Protein AF-A0A6M0L751-F1 (afdb_monomer)

pLDDT: mean 88.93, std 5.41, range [59.62, 96.06]

Mean predicted aligned error: 7.04 Å

Secondary structure (DSSP, 8-state):
---HHHHHHHHHHHHTHHHHHHHHHSS--THHHHHHHHHHHHHHHT-TT---HHHHHHHHHHHHHHHHHHHHHHHHHH--

Structure (mmCIF, N/CA/C/O backbone):
data_AF-A0A6M0L751-F1
#
_entry.id   AF-A0A6M0L751-F1
#
loop_
_atom_site.group_PDB
_atom_site.id
_atom_site.type_symbol
_atom_site.label_atom_id
_atom_site.label_alt_id
_atom_site.label_comp_id
_atom_site.label_asym_id
_atom_site.label_entity_id
_atom_site.label_seq_id
_atom_site.pdbx_PDB_ins_code
_atom_site.Cartn_x
_atom_site.Cartn_y
_atom_site.Cartn_z
_atom_site.occupancy
_atom_site.B_iso_or_equiv
_atom_site.auth_seq_id
_atom_site.auth_comp_id
_atom_site.auth_asym_id
_atom_site.auth_atom_id
_atom_site.pdbx_PDB_model_num
ATOM 1 N N . SER A 1 1 ? -39.080 -1.500 1.396 1.00 80.81 1 SER A N 1
ATOM 2 C CA . SER A 1 1 ? -37.961 -2.458 1.553 1.00 80.81 1 SER A CA 1
ATOM 3 C C . SER A 1 1 ? -36.691 -1.851 0.963 1.00 80.81 1 SER A C 1
ATOM 5 O O . SER A 1 1 ? -36.798 -0.999 0.089 1.00 80.81 1 SER A O 1
ATOM 7 N N . LEU A 1 2 ? -35.501 -2.213 1.466 1.00 83.88 2 LEU A N 1
ATOM 8 C CA . LEU A 1 2 ? -34.228 -1.673 0.954 1.00 83.88 2 LEU A CA 1
ATOM 9 C C . LEU A 1 2 ? -33.937 -2.172 -0.476 1.00 83.88 2 LEU A C 1
ATOM 11 O O . LEU A 1 2 ? -34.234 -3.335 -0.763 1.00 83.88 2 LEU A O 1
ATOM 15 N N . PRO A 1 3 ? -33.316 -1.347 -1.345 1.00 93.44 3 PRO A N 1
ATOM 16 C CA . PRO A 1 3 ? -32.964 -1.744 -2.706 1.00 93.44 3 PRO A CA 1
ATOM 17 C C . PRO A 1 3 ? -32.053 -2.978 -2.765 1.00 93.44 3 PRO A C 1
ATOM 19 O O . PRO A 1 3 ? -31.127 -3.122 -1.965 1.00 93.44 3 PRO A O 1
ATOM 22 N N . GLU A 1 4 ? -32.265 -3.830 -3.768 1.00 89.19 4 GLU A N 1
ATOM 23 C CA . GLU A 1 4 ? -31.500 -5.064 -4.019 1.00 89.19 4 GLU A CA 1
ATOM 24 C C . GLU A 1 4 ? -29.977 -4.826 -4.025 1.00 89.19 4 GLU A C 1
ATOM 26 O O . GLU A 1 4 ? -29.208 -5.539 -3.378 1.00 89.19 4 GLU A O 1
ATOM 31 N N . TRP A 1 5 ? -29.532 -3.767 -4.712 1.00 89.94 5 TRP A N 1
ATOM 32 C CA . TRP A 1 5 ? -28.115 -3.406 -4.814 1.00 89.94 5 TRP A CA 1
ATOM 33 C C . TRP A 1 5 ? -27.496 -3.052 -3.455 1.00 89.94 5 TRP A C 1
ATOM 35 O O . TRP A 1 5 ? -26.302 -3.272 -3.250 1.00 89.94 5 TRP A O 1
ATOM 45 N N . PHE A 1 6 ? -28.299 -2.536 -2.521 1.00 89.06 6 PHE A N 1
ATOM 46 C CA . PHE A 1 6 ? -27.859 -2.154 -1.183 1.00 89.06 6 PHE A CA 1
ATOM 47 C C . PHE A 1 6 ? -27.802 -3.363 -0.245 1.00 89.06 6 PHE A C 1
ATOM 49 O O . PHE A 1 6 ? -26.853 -3.506 0.524 1.00 89.06 6 PHE A O 1
ATOM 56 N N . ARG A 1 7 ? -28.750 -4.301 -0.372 1.00 89.69 7 ARG A N 1
ATOM 57 C CA . ARG A 1 7 ? -28.721 -5.581 0.360 1.00 89.69 7 ARG A CA 1
ATOM 58 C C . ARG A 1 7 ? -27.452 -6.379 0.046 1.00 89.69 7 ARG A C 1
ATOM 60 O O . ARG A 1 7 ? -26.778 -6.825 0.968 1.00 89.69 7 ARG A O 1
ATOM 67 N N . LYS A 1 8 ? -27.038 -6.416 -1.225 1.00 89.12 8 LYS A N 1
ATOM 68 C CA . LYS A 1 8 ? -25.773 -7.054 -1.641 1.00 89.12 8 LYS A CA 1
ATOM 69 C C . LYS A 1 8 ? -24.531 -6.433 -0.989 1.00 89.12 8 LYS A C 1
ATOM 71 O O . LYS A 1 8 ? -23.554 -7.132 -0.740 1.00 89.12 8 LYS A O 1
ATOM 76 N N . LYS A 1 9 ? -24.537 -5.124 -0.701 1.00 89.25 9 LYS A N 1
ATOM 77 C CA . LYS A 1 9 ? -23.427 -4.472 0.019 1.00 89.25 9 LYS A CA 1
ATOM 78 C C . LYS A 1 9 ? -23.371 -4.903 1.482 1.00 89.25 9 LYS A C 1
ATOM 80 O O . LYS A 1 9 ? -22.276 -5.105 1.998 1.00 89.25 9 LYS A O 1
ATOM 85 N N . PHE A 1 10 ? -24.522 -5.099 2.125 1.00 91.69 10 PHE A N 1
ATOM 86 C CA . PHE A 1 10 ? -24.568 -5.630 3.487 1.00 91.69 10 PHE A CA 1
ATOM 87 C C . PHE A 1 10 ? -23.989 -7.034 3.597 1.00 91.69 10 PHE A C 1
ATOM 89 O O . PHE A 1 10 ? -23.293 -7.309 4.571 1.00 91.69 10 PHE A O 1
ATOM 96 N N . ASP A 1 11 ? -24.219 -7.894 2.606 1.00 91.50 11 ASP A N 1
ATOM 97 C CA . ASP A 1 11 ? -23.644 -9.241 2.615 1.00 91.50 11 ASP A CA 1
ATOM 98 C C . ASP A 1 11 ?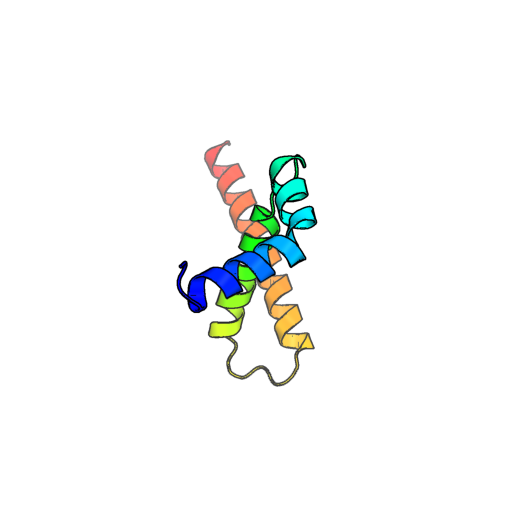 -22.111 -9.187 2.589 1.00 91.50 11 ASP A C 1
ATOM 100 O O . ASP A 1 11 ? -21.462 -9.857 3.386 1.00 91.50 11 ASP A O 1
ATOM 104 N N . ILE A 1 12 ? -21.529 -8.291 1.782 1.00 92.75 12 ILE A N 1
ATOM 105 C CA . ILE A 1 12 ? -20.077 -8.043 1.766 1.00 92.75 12 ILE A CA 1
ATOM 106 C C . ILE A 1 12 ? -19.592 -7.562 3.141 1.00 92.75 12 ILE A C 1
ATOM 108 O O . ILE A 1 12 ? -18.610 -8.086 3.665 1.00 92.75 12 ILE A O 1
ATOM 112 N N . PHE A 1 13 ? -20.273 -6.590 3.755 1.00 93.44 13 PHE A N 1
ATOM 113 C CA . PHE A 1 13 ? -19.882 -6.107 5.084 1.00 93.44 13 PHE A CA 1
ATOM 114 C C . PHE A 1 13 ? -19.949 -7.204 6.147 1.00 93.44 13 PHE A C 1
ATOM 116 O O . PHE A 1 13 ? -19.046 -7.281 6.976 1.00 93.44 13 PHE A O 1
ATOM 123 N N . LYS A 1 14 ? -20.960 -8.081 6.097 1.00 93.44 14 LYS A N 1
ATOM 124 C CA . LYS A 1 14 ? -21.046 -9.250 6.982 1.00 93.44 14 LYS A CA 1
ATOM 125 C C . LYS A 1 14 ? -19.885 -10.216 6.749 1.00 93.44 14 LYS A C 1
ATOM 127 O O . LYS A 1 14 ? -19.248 -10.631 7.712 1.00 93.44 14 LYS A O 1
ATOM 132 N N . THR A 1 15 ? -19.560 -10.527 5.493 1.00 96.06 15 THR A N 1
ATOM 133 C CA . THR A 1 15 ? -18.432 -11.410 5.151 1.00 96.06 15 THR A CA 1
ATOM 134 C C . THR A 1 15 ? -17.095 -10.875 5.674 1.00 96.06 15 THR A C 1
ATOM 136 O O . THR A 1 15 ? -16.283 -11.648 6.178 1.00 96.06 15 THR A O 1
ATOM 139 N N . TYR A 1 16 ? -16.865 -9.561 5.599 1.00 95.25 16 TYR A N 1
ATOM 140 C CA . TYR A 1 16 ? -15.598 -8.932 6.002 1.00 95.25 16 TYR A CA 1
ATOM 141 C C . TYR A 1 16 ? -15.632 -8.261 7.384 1.00 95.25 16 TYR A C 1
ATOM 143 O O . TYR A 1 16 ? -14.689 -7.551 7.742 1.00 95.25 16 TYR A O 1
ATOM 151 N N . GLN A 1 17 ? -16.673 -8.502 8.187 1.00 95.69 17 GLN A N 1
ATOM 152 C CA . GLN A 1 17 ? -16.908 -7.827 9.470 1.00 95.69 17 GLN A CA 1
ATOM 153 C C . GLN A 1 17 ? -15.695 -7.884 10.408 1.00 95.69 17 GLN A C 1
ATOM 155 O O . GLN A 1 17 ? -15.338 -6.881 11.021 1.00 95.69 17 GLN A O 1
ATOM 160 N N . ASN A 1 18 ? -15.030 -9.039 10.493 1.00 94.81 18 ASN A N 1
ATOM 161 C CA . ASN A 1 18 ? -13.855 -9.208 11.347 1.00 94.81 18 ASN A CA 1
ATOM 162 C C . ASN A 1 18 ? -12.681 -8.311 10.909 1.00 94.81 18 ASN A C 1
ATOM 164 O O . ASN A 1 18 ? -12.025 -7.693 11.742 1.00 94.81 18 ASN A O 1
ATOM 168 N N . GLY A 1 19 ? -12.439 -8.189 9.600 1.00 91.94 19 GLY A N 1
ATOM 169 C CA . GLY A 1 19 ? -11.389 -7.314 9.070 1.00 91.94 19 GLY A CA 1
ATOM 170 C C . GLY A 1 19 ? -11.693 -5.836 9.312 1.00 91.94 19 GLY A C 1
ATOM 171 O O . GLY A 1 19 ? -10.795 -5.070 9.649 1.00 91.94 19 GLY A O 1
ATOM 172 N N . ILE A 1 20 ? -12.968 -5.451 9.209 1.00 92.38 20 ILE A N 1
ATOM 173 C CA . ILE A 1 20 ? -13.430 -4.093 9.520 1.00 92.38 20 ILE A CA 1
ATOM 174 C C . ILE A 1 20 ? -13.202 -3.790 11.003 1.00 92.38 20 ILE A C 1
ATOM 176 O O . ILE A 1 20 ? -12.613 -2.766 11.331 1.00 92.38 20 ILE A O 1
ATOM 180 N N . TYR A 1 21 ? -13.593 -4.701 11.897 1.00 94.62 21 TYR A N 1
ATOM 181 C CA . TYR A 1 21 ? -13.357 -4.556 13.335 1.00 94.62 21 TYR A CA 1
ATOM 182 C C . TYR A 1 21 ? -11.862 -4.419 13.667 1.00 94.62 21 TYR A C 1
ATOM 184 O O . TYR A 1 21 ? -11.468 -3.523 14.417 1.00 94.62 21 TYR A O 1
ATOM 192 N N . GLN A 1 22 ? -11.010 -5.253 13.066 1.00 91.75 22 GLN A N 1
ATOM 193 C CA . GLN A 1 22 ? -9.559 -5.166 13.251 1.00 91.75 22 GLN A CA 1
ATOM 194 C C . GLN A 1 22 ? -8.972 -3.853 12.716 1.00 91.75 22 GLN A C 1
ATOM 196 O O . GLN A 1 22 ? -8.079 -3.289 13.344 1.00 91.75 22 GLN A O 1
ATOM 201 N N . ALA A 1 23 ? -9.493 -3.310 11.615 1.00 90.94 23 ALA A N 1
ATOM 202 C CA . ALA A 1 23 ? -9.026 -2.034 11.070 1.00 90.94 23 ALA A CA 1
ATOM 203 C C . ALA A 1 23 ? -9.242 -0.843 12.025 1.00 90.94 23 ALA A C 1
ATOM 205 O O . ALA A 1 23 ? -8.475 0.112 11.972 1.00 90.94 23 ALA A O 1
ATOM 206 N N . PHE A 1 24 ? -10.250 -0.900 12.904 1.00 91.12 24 PHE A N 1
ATOM 207 C CA . PHE A 1 24 ? -10.508 0.146 13.904 1.00 91.12 24 PHE A CA 1
ATOM 208 C C . PHE A 1 24 ? -9.794 -0.080 15.239 1.00 91.12 24 PHE A C 1
ATOM 210 O O . PHE A 1 24 ? -9.594 0.869 15.992 1.00 91.12 24 PHE A O 1
ATOM 217 N N . THR A 1 25 ? -9.452 -1.327 15.560 1.00 94.38 25 THR A N 1
ATOM 218 C CA . THR A 1 25 ? -8.909 -1.700 16.878 1.00 94.38 25 THR A CA 1
ATOM 219 C C . THR A 1 25 ? -7.401 -1.890 16.877 1.00 94.38 25 THR A C 1
ATOM 221 O O . THR A 1 25 ? -6.766 -1.779 17.924 1.00 94.38 25 THR A O 1
ATOM 224 N N . THR A 1 26 ? -6.809 -2.175 15.718 1.00 91.81 26 THR A N 1
ATOM 225 C CA . THR A 1 26 ? -5.364 -2.367 15.604 1.00 91.81 26 THR A CA 1
ATOM 226 C C . THR A 1 26 ? -4.639 -1.030 15.421 1.00 91.81 26 THR A C 1
ATOM 228 O O . THR A 1 26 ? -5.145 -0.134 14.749 1.00 91.81 26 THR A O 1
ATOM 231 N N . PRO A 1 27 ? -3.418 -0.880 15.966 1.00 90.75 27 PRO A N 1
ATOM 232 C CA . PRO A 1 27 ? -2.617 0.334 15.792 1.00 90.75 27 PRO A CA 1
ATOM 233 C C . PRO A 1 27 ? -1.927 0.404 14.417 1.00 90.75 27 PRO A C 1
ATOM 235 O O . PRO A 1 27 ? -1.158 1.328 14.149 1.00 90.75 27 PRO A O 1
ATOM 238 N N . TYR A 1 28 ? -2.140 -0.589 13.551 1.00 87.12 28 TYR A N 1
ATOM 239 C CA . TYR A 1 28 ? -1.495 -0.677 12.249 1.00 87.12 28 TYR A CA 1
ATOM 240 C C . TYR A 1 28 ? -2.366 -0.028 11.179 1.00 87.12 28 TYR A C 1
ATOM 242 O O . TYR A 1 28 ? -3.557 -0.299 11.078 1.00 87.12 28 TYR A O 1
ATOM 250 N N . SER A 1 29 ? -1.749 0.789 10.326 1.00 87.38 29 SER A N 1
ATOM 251 C CA . SER A 1 29 ? -2.426 1.349 9.158 1.00 87.38 29 SER A CA 1
ATOM 252 C C . SER A 1 29 ? -2.028 0.610 7.883 1.00 87.38 29 SER A C 1
ATOM 254 O O . SER A 1 29 ? -0.862 0.272 7.668 1.00 87.38 29 SER A O 1
ATOM 256 N N . ASN A 1 30 ? -2.987 0.441 6.973 1.00 89.62 30 ASN A N 1
ATOM 257 C CA . ASN A 1 30 ? -2.722 -0.057 5.621 1.00 89.62 30 ASN A CA 1
ATOM 258 C C . ASN A 1 30 ? -2.037 0.986 4.717 1.00 89.62 30 ASN A C 1
ATOM 260 O O . ASN A 1 30 ? -1.727 0.685 3.565 1.00 89.62 30 ASN A O 1
ATOM 264 N N . GLY A 1 31 ? -1.748 2.192 5.223 1.00 91.50 31 GLY A N 1
ATOM 265 C CA . GLY A 1 31 ? -1.246 3.311 4.422 1.00 91.50 31 GLY A CA 1
ATOM 266 C C . GLY A 1 31 ? 0.084 3.022 3.719 1.00 91.50 31 GLY A C 1
ATOM 267 O O . GLY A 1 31 ? 0.266 3.389 2.559 1.00 91.50 31 GLY A O 1
ATOM 268 N N . ILE A 1 32 ? 1.003 2.298 4.368 1.00 90.06 32 ILE A N 1
ATOM 269 C CA . ILE A 1 32 ? 2.275 1.897 3.738 1.00 90.06 32 ILE A CA 1
ATOM 270 C C . ILE A 1 32 ? 2.015 0.930 2.575 1.00 90.06 32 ILE A C 1
ATOM 272 O O . ILE A 1 32 ? 2.572 1.096 1.488 1.00 90.06 32 ILE A O 1
ATOM 276 N N . THR A 1 33 ? 1.137 -0.052 2.779 1.00 92.31 33 THR A N 1
ATOM 277 C CA . THR A 1 33 ? 0.756 -1.035 1.757 1.00 92.31 33 THR A CA 1
ATOM 278 C C . THR A 1 33 ? 0.080 -0.360 0.565 1.00 92.31 33 THR A C 1
ATOM 280 O O . THR A 1 33 ? 0.404 -0.654 -0.587 1.00 92.31 33 THR A O 1
ATOM 283 N N . GLU A 1 34 ? -0.815 0.595 0.815 1.00 92.50 34 GLU A N 1
ATOM 284 C CA . GLU A 1 34 ? -1.474 1.391 -0.223 1.00 92.50 34 GLU A CA 1
ATOM 285 C C . GLU A 1 34 ? -0.480 2.244 -1.017 1.00 92.50 34 GLU A C 1
ATOM 287 O O . GLU A 1 34 ? -0.523 2.254 -2.252 1.00 92.50 34 GLU A O 1
ATOM 292 N N . ALA A 1 35 ? 0.460 2.900 -0.330 1.00 91.62 35 ALA A N 1
ATOM 293 C CA . ALA A 1 35 ? 1.506 3.694 -0.966 1.00 91.62 35 ALA A CA 1
ATOM 294 C C . ALA A 1 35 ? 2.382 2.835 -1.895 1.00 91.62 35 ALA A C 1
ATOM 296 O O . ALA A 1 35 ? 2.626 3.217 -3.045 1.00 91.62 35 ALA A O 1
ATOM 297 N N . ILE A 1 36 ? 2.799 1.648 -1.437 1.00 91.69 36 ILE A N 1
ATOM 298 C CA . ILE A 1 36 ? 3.572 0.693 -2.247 1.00 91.69 36 ILE A CA 1
ATOM 299 C C . ILE A 1 36 ? 2.748 0.215 -3.450 1.00 91.69 36 ILE A C 1
ATOM 301 O O . ILE A 1 36 ? 3.238 0.225 -4.583 1.00 91.69 36 ILE A O 1
ATOM 305 N N . ASN A 1 37 ? 1.481 -0.151 -3.240 1.00 93.56 37 ASN A N 1
ATOM 306 C CA . ASN A 1 37 ? 0.600 -0.617 -4.310 1.00 93.56 37 ASN A CA 1
ATOM 307 C C . ASN A 1 37 ? 0.375 0.457 -5.383 1.00 93.56 37 ASN A C 1
ATOM 309 O O . ASN A 1 37 ? 0.395 0.148 -6.577 1.00 93.56 37 ASN A O 1
ATOM 313 N N . ASN A 1 38 ? 0.207 1.720 -4.990 1.00 93.44 38 ASN A N 1
ATOM 314 C CA . ASN A 1 38 ? 0.086 2.834 -5.929 1.00 93.44 38 ASN A CA 1
ATOM 315 C C . ASN A 1 38 ? 1.384 3.079 -6.702 1.00 93.44 38 ASN A C 1
ATOM 317 O O . ASN A 1 38 ? 1.335 3.265 -7.920 1.00 93.44 38 ASN A O 1
ATOM 321 N N . HIS A 1 39 ? 2.537 3.001 -6.039 1.00 90.06 39 HIS A N 1
ATOM 322 C CA . HIS A 1 39 ? 3.836 3.121 -6.699 1.00 90.06 39 HIS A CA 1
ATOM 323 C C . HIS A 1 39 ? 4.033 2.029 -7.764 1.00 90.06 39 HIS A C 1
ATOM 325 O O . HIS A 1 39 ? 4.361 2.324 -8.914 1.00 90.06 39 HIS A O 1
ATOM 331 N N . ILE A 1 40 ? 3.714 0.773 -7.434 1.00 91.06 40 ILE A N 1
ATOM 332 C CA . ILE A 1 40 ? 3.750 -0.341 -8.392 1.00 91.06 40 ILE A CA 1
ATOM 333 C C . ILE A 1 40 ? 2.774 -0.103 -9.548 1.00 91.06 40 ILE A C 1
ATOM 335 O O . ILE A 1 40 ? 3.139 -0.336 -10.699 1.00 91.06 40 ILE A O 1
ATOM 339 N N . LYS A 1 41 ? 1.550 0.374 -9.284 1.00 91.06 41 LYS A N 1
ATOM 340 C CA . LYS A 1 41 ? 0.577 0.702 -10.343 1.00 91.06 41 LYS A CA 1
ATOM 341 C C . LYS A 1 41 ? 1.116 1.767 -11.304 1.00 91.06 41 LYS A C 1
ATOM 343 O O . LYS A 1 41 ? 0.952 1.609 -12.511 1.00 91.06 41 LYS A O 1
ATOM 348 N N . VAL A 1 42 ? 1.781 2.810 -10.799 1.00 91.06 42 VAL A N 1
ATOM 349 C CA . VAL A 1 42 ? 2.445 3.828 -11.636 1.00 91.06 42 VAL A CA 1
ATOM 350 C C . VAL A 1 42 ? 3.515 3.182 -12.515 1.00 91.06 42 VAL A C 1
ATOM 352 O O . VAL A 1 42 ? 3.504 3.388 -13.725 1.00 91.06 42 VAL A O 1
ATOM 355 N N . ILE A 1 43 ? 4.383 2.345 -11.938 1.00 87.31 43 ILE A N 1
ATOM 356 C CA . ILE A 1 43 ? 5.449 1.662 -12.686 1.00 87.31 43 ILE A CA 1
ATOM 357 C C . ILE A 1 43 ? 4.8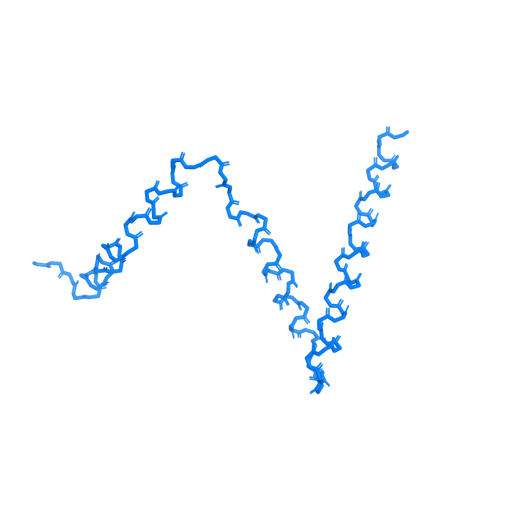64 0.712 -13.742 1.00 87.31 43 ILE A C 1
ATOM 359 O O . ILE A 1 43 ? 5.361 0.674 -14.865 1.00 87.31 43 ILE A O 1
ATOM 363 N N . LYS A 1 44 ? 3.784 -0.018 -13.424 1.00 86.88 44 LYS A N 1
ATOM 364 C CA . LYS A 1 44 ? 3.076 -0.898 -14.374 1.00 86.88 44 LYS A CA 1
ATOM 365 C C . LYS A 1 44 ? 2.580 -0.132 -15.602 1.00 86.88 44 LYS A C 1
ATOM 367 O O . LYS A 1 44 ? 2.757 -0.620 -16.713 1.00 86.88 44 LYS A O 1
ATOM 372 N N . ARG A 1 45 ? 2.024 1.073 -15.418 1.00 88.62 45 ARG A N 1
ATOM 373 C CA . ARG A 1 45 ? 1.535 1.925 -16.521 1.00 88.62 45 ARG A CA 1
ATOM 374 C C . ARG A 1 45 ? 2.632 2.407 -17.472 1.00 88.62 45 ARG A C 1
ATOM 376 O O . ARG A 1 45 ? 2.327 2.783 -18.587 1.00 88.62 45 ARG A O 1
ATOM 383 N N . ILE A 1 46 ? 3.895 2.405 -17.061 1.00 84.69 46 ILE A N 1
ATOM 384 C CA . ILE A 1 46 ? 5.033 2.805 -17.911 1.00 84.69 46 ILE A CA 1
ATOM 385 C C . ILE A 1 46 ? 5.916 1.608 -18.291 1.00 84.69 46 ILE A C 1
ATOM 387 O O . ILE A 1 46 ? 7.069 1.774 -18.683 1.00 84.69 46 ILE A O 1
ATOM 391 N N . ALA A 1 47 ? 5.426 0.387 -18.076 1.00 80.62 47 ALA A N 1
ATOM 392 C CA . ALA A 1 47 ? 6.155 -0.862 -18.285 1.00 80.62 47 ALA A CA 1
ATOM 393 C C . ALA A 1 47 ? 5.548 -1.712 -19.414 1.00 80.62 47 ALA A C 1
ATOM 395 O O . ALA A 1 47 ? 5.751 -2.927 -19.459 1.00 80.62 47 ALA A O 1
ATOM 396 N N . TYR A 1 48 ? 4.812 -1.093 -20.337 1.00 73.75 48 TYR A N 1
ATOM 397 C CA . TYR A 1 48 ? 4.406 -1.760 -21.569 1.00 73.7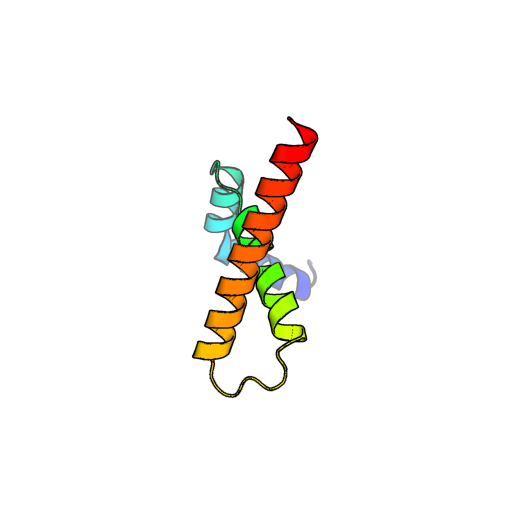5 48 TYR A CA 1
ATOM 398 C C . TYR A 1 48 ? 5.674 -2.224 -22.315 1.00 73.75 48 TYR A C 1
ATOM 400 O O . TYR A 1 48 ? 6.552 -1.416 -22.599 1.00 73.75 48 TYR A O 1
ATOM 408 N N . GLY A 1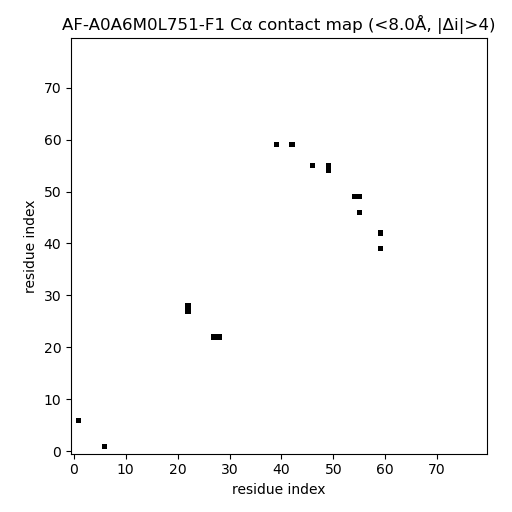 49 ? 5.818 -3.537 -22.542 1.00 78.06 49 GLY A N 1
ATOM 409 C CA . GLY A 1 49 ? 6.978 -4.134 -23.230 1.00 78.06 49 GLY A CA 1
ATOM 410 C C . GLY A 1 49 ? 7.859 -5.076 -22.394 1.00 78.06 49 GLY A C 1
ATOM 411 O O . GLY A 1 49 ? 8.721 -5.758 -22.951 1.00 78.06 49 GLY A O 1
ATOM 412 N N . TYR A 1 50 ? 7.644 -5.202 -21.078 1.00 83.06 50 TYR A N 1
ATOM 413 C CA . TYR A 1 50 ? 8.369 -6.202 -20.281 1.00 83.06 50 TYR A CA 1
ATOM 414 C C . TYR A 1 50 ? 7.843 -7.617 -20.549 1.00 83.06 50 TYR A C 1
ATOM 416 O O . TYR A 1 50 ? 6.797 -8.010 -20.042 1.00 83.06 50 TYR A O 1
ATOM 424 N N . ARG A 1 51 ? 8.612 -8.416 -21.297 1.00 84.25 51 ARG A N 1
ATOM 425 C CA . ARG A 1 51 ? 8.268 -9.818 -21.599 1.00 84.25 51 ARG A CA 1
ATOM 426 C C . ARG A 1 51 ? 8.503 -10.783 -20.430 1.00 84.25 51 ARG A C 1
ATOM 428 O O . ARG A 1 51 ? 7.882 -11.836 -20.370 1.00 84.25 51 ARG A O 1
ATOM 435 N N . ARG A 1 52 ? 9.397 -10.433 -19.494 1.00 90.06 52 ARG A N 1
ATOM 436 C CA . ARG A 1 52 ? 9.711 -11.238 -18.299 1.00 90.06 52 ARG A CA 1
ATOM 437 C C . ARG A 1 52 ? 9.353 -10.487 -17.020 1.00 90.06 52 ARG A C 1
ATOM 439 O O . ARG A 1 52 ? 9.851 -9.386 -16.785 1.00 90.06 52 ARG A O 1
ATOM 446 N N . PHE A 1 53 ? 8.562 -11.124 -16.154 1.00 88.00 53 PHE A N 1
ATOM 447 C CA . PHE A 1 53 ? 8.180 -10.565 -14.853 1.00 88.00 53 PHE A CA 1
ATOM 448 C C . PHE A 1 53 ? 9.388 -10.290 -13.945 1.00 88.00 53 PHE A C 1
ATOM 450 O O . PHE A 1 53 ? 9.382 -9.317 -13.196 1.00 88.00 53 PHE A O 1
ATOM 457 N N . SER A 1 54 ? 10.453 -11.091 -14.044 1.00 92.38 54 SER A N 1
ATOM 458 C CA . SER A 1 54 ? 11.690 -10.885 -13.280 1.00 92.38 54 SER A CA 1
ATOM 459 C C . SER A 1 54 ? 12.304 -9.503 -13.520 1.00 92.38 54 SER A C 1
ATOM 461 O O . SER A 1 54 ? 12.676 -8.825 -12.565 1.00 92.38 54 SER A O 1
ATOM 463 N N . TYR A 1 55 ? 12.331 -9.036 -14.769 1.00 90.12 55 TYR A N 1
ATOM 464 C CA . TYR A 1 55 ? 12.820 -7.697 -15.104 1.00 90.12 55 TYR A CA 1
ATOM 465 C C . TYR A 1 55 ? 11.884 -6.590 -14.639 1.00 90.12 55 TYR A C 1
ATOM 467 O O . TYR A 1 55 ? 12.341 -5.545 -14.179 1.00 90.12 55 TYR A O 1
ATOM 475 N N . PHE A 1 56 ? 10.576 -6.831 -14.705 1.00 89.25 56 PHE A N 1
ATOM 476 C CA . PHE A 1 56 ? 9.597 -5.902 -14.164 1.00 89.25 56 PHE A CA 1
ATOM 477 C C . PHE A 1 56 ? 9.763 -5.735 -12.641 1.00 89.25 56 PHE A C 1
ATOM 479 O O . PHE A 1 56 ? 9.821 -4.613 -12.135 1.00 89.25 56 PHE A O 1
ATOM 486 N N . ARG A 1 57 ? 9.940 -6.845 -11.913 1.00 90.81 57 ARG A N 1
ATOM 487 C CA . ARG A 1 57 ? 10.227 -6.849 -10.471 1.00 90.81 57 ARG A CA 1
ATOM 488 C C . ARG A 1 57 ? 11.548 -6.148 -10.152 1.00 90.81 57 ARG A C 1
ATOM 490 O O . ARG A 1 57 ? 11.584 -5.343 -9.226 1.00 90.81 57 ARG A O 1
ATOM 497 N N . LEU A 1 58 ? 12.605 -6.410 -10.922 1.00 92.25 58 LEU A N 1
ATOM 498 C CA . LEU A 1 58 ? 13.901 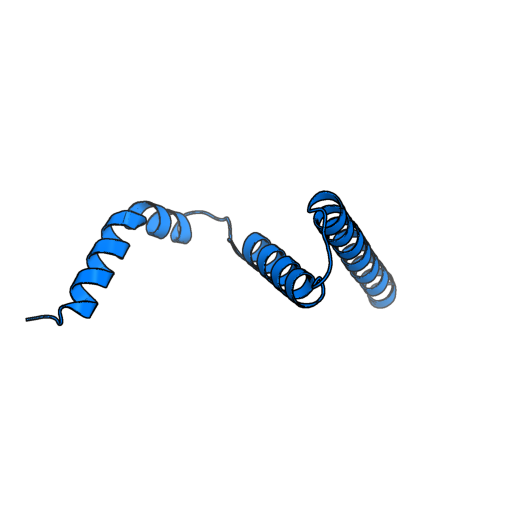-5.751 -10.741 1.00 92.25 58 LEU A CA 1
ATOM 499 C C . LEU A 1 58 ? 13.778 -4.228 -10.888 1.00 92.25 58 LEU A C 1
ATOM 501 O O . LEU A 1 58 ? 14.280 -3.488 -10.045 1.00 92.25 58 LEU A O 1
ATOM 505 N N . ARG A 1 59 ? 13.041 -3.754 -11.900 1.00 88.75 59 ARG A N 1
ATOM 506 C CA . ARG A 1 59 ? 12.779 -2.321 -12.086 1.00 88.75 59 ARG A CA 1
ATOM 507 C C . ARG A 1 59 ? 12.031 -1.705 -10.903 1.00 88.75 59 ARG A C 1
ATOM 509 O O . ARG A 1 59 ? 12.407 -0.619 -10.473 1.00 88.75 59 ARG A O 1
ATOM 516 N N . ILE A 1 60 ? 11.018 -2.387 -10.358 1.00 91.19 60 ILE A N 1
ATOM 517 C CA . ILE A 1 60 ? 10.312 -1.918 -9.152 1.00 91.19 60 ILE A CA 1
ATOM 518 C C . ILE A 1 60 ? 11.290 -1.728 -7.990 1.00 91.19 60 ILE A C 1
ATOM 520 O O . ILE A 1 60 ? 11.266 -0.684 -7.342 1.00 91.19 60 ILE A O 1
ATOM 524 N N . LEU A 1 61 ? 12.157 -2.713 -7.741 1.00 91.94 61 LEU A N 1
ATOM 525 C CA . LEU A 1 61 ? 13.119 -2.653 -6.640 1.00 91.94 61 LEU A CA 1
ATOM 526 C C . LEU A 1 61 ? 14.094 -1.484 -6.816 1.00 91.94 61 LEU A C 1
ATOM 528 O O . LEU A 1 61 ? 14.251 -0.684 -5.896 1.00 91.94 61 LEU A O 1
ATOM 532 N N . ILE A 1 62 ? 14.691 -1.334 -8.002 1.00 93.12 62 ILE A N 1
ATOM 533 C CA . ILE A 1 62 ? 15.646 -0.251 -8.286 1.00 93.12 62 ILE A CA 1
ATOM 534 C C . ILE A 1 62 ? 15.000 1.124 -8.072 1.00 93.12 62 ILE A C 1
ATOM 536 O O . ILE A 1 62 ? 15.568 1.969 -7.380 1.00 93.12 62 ILE A O 1
ATOM 540 N N . ILE A 1 63 ? 13.797 1.343 -8.615 1.00 89.69 63 ILE A N 1
ATOM 541 C CA . ILE A 1 63 ? 13.089 2.626 -8.483 1.00 89.69 63 ILE A CA 1
ATOM 542 C C . ILE A 1 63 ? 12.747 2.908 -7.016 1.00 89.69 63 ILE A C 1
ATOM 544 O O . ILE A 1 63 ? 12.934 4.035 -6.551 1.00 89.69 63 ILE A O 1
ATOM 548 N N . GLN A 1 64 ? 12.304 1.893 -6.270 1.00 89.44 64 GLN A N 1
ATOM 549 C CA . GLN A 1 64 ? 12.001 2.032 -4.849 1.00 89.44 64 GLN A CA 1
ATOM 550 C C . GLN A 1 64 ? 13.250 2.437 -4.056 1.00 89.44 64 GLN A C 1
ATOM 552 O O . GLN A 1 64 ? 13.209 3.411 -3.304 1.00 89.44 64 GLN A O 1
ATOM 557 N N . HIS A 1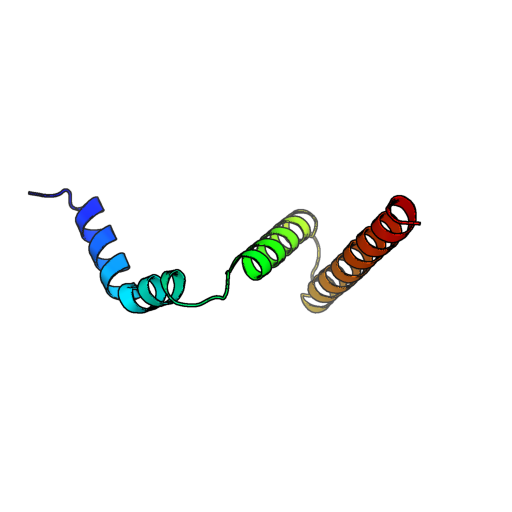 65 ? 14.375 1.739 -4.243 1.00 90.75 65 HIS A N 1
ATOM 558 C CA . HIS A 1 65 ? 15.634 2.070 -3.569 1.00 90.75 65 HIS A CA 1
ATOM 559 C C . HIS A 1 65 ? 16.111 3.485 -3.914 1.00 90.75 65 HIS A C 1
ATOM 561 O O . HIS A 1 65 ? 16.468 4.249 -3.014 1.00 90.75 65 HIS A O 1
ATOM 567 N N . HIS A 1 66 ? 16.046 3.864 -5.191 1.00 91.00 66 HIS A N 1
ATOM 568 C CA . HIS A 1 66 ? 16.425 5.199 -5.643 1.00 91.00 66 HIS A CA 1
ATOM 569 C C . HIS A 1 66 ? 15.533 6.297 -5.035 1.00 91.00 66 HIS A C 1
ATOM 571 O O . HIS A 1 66 ? 16.044 7.291 -4.519 1.00 91.00 66 HIS A O 1
ATOM 577 N N . SER A 1 67 ? 14.208 6.106 -5.011 1.00 87.56 67 SER A N 1
ATOM 578 C CA . SER A 1 67 ? 13.269 7.064 -4.404 1.00 87.56 67 SER A CA 1
ATOM 579 C C . SER A 1 67 ? 13.543 7.276 -2.911 1.00 87.56 67 SER A C 1
ATOM 581 O O . SER A 1 67 ? 13.513 8.408 -2.421 1.00 87.56 67 SER A O 1
ATOM 583 N N . GLN A 1 68 ? 13.856 6.205 -2.179 1.00 88.56 68 GLN A N 1
ATOM 584 C CA . GLN A 1 68 ? 14.192 6.304 -0.756 1.00 88.56 68 GLN A CA 1
ATOM 585 C C . GLN A 1 68 ? 15.525 7.021 -0.533 1.00 88.56 68 GLN A C 1
ATOM 587 O O . GLN A 1 68 ? 15.635 7.849 0.375 1.00 88.56 68 GLN A O 1
ATOM 592 N N . TRP A 1 69 ?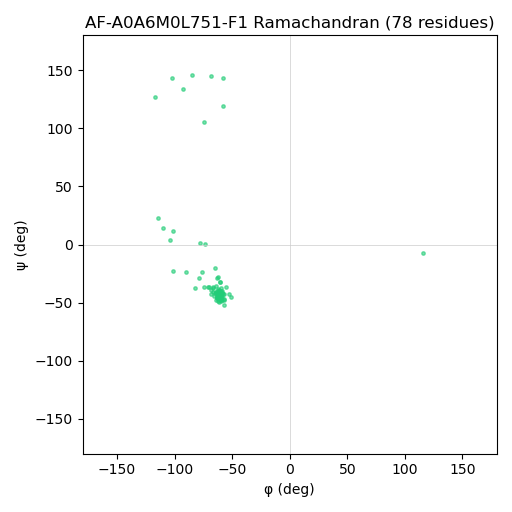 16.519 6.756 -1.384 1.00 91.12 69 TRP A N 1
ATOM 593 C CA . TRP A 1 69 ? 17.793 7.469 -1.357 1.00 91.12 69 TRP A CA 1
ATOM 594 C C . TRP A 1 69 ? 17.590 8.972 -1.590 1.00 91.12 69 TRP A C 1
ATOM 596 O O . TRP A 1 69 ? 18.074 9.776 -0.795 1.00 91.12 69 TRP A O 1
ATOM 606 N N . GLN A 1 70 ? 16.801 9.371 -2.592 1.00 90.69 70 GLN A N 1
ATOM 607 C CA . GLN A 1 70 ? 16.497 10.786 -2.847 1.00 90.69 70 GLN A CA 1
ATOM 608 C C . GLN A 1 70 ? 15.857 11.465 -1.630 1.00 90.69 70 GLN A C 1
ATOM 610 O O . GLN A 1 70 ? 16.323 12.517 -1.197 1.00 90.69 70 GLN A O 1
ATOM 615 N N . LYS A 1 71 ? 14.850 10.836 -1.011 1.00 88.31 71 LYS A N 1
ATOM 616 C CA . LYS A 1 71 ? 14.198 11.373 0.198 1.00 88.31 71 LYS A CA 1
ATOM 617 C C . LYS A 1 71 ? 15.175 11.557 1.359 1.00 88.31 71 LYS A C 1
ATOM 619 O O . LYS A 1 71 ? 15.084 12.548 2.080 1.00 88.31 71 LYS A O 1
ATOM 624 N N . LYS A 1 72 ? 16.102 10.612 1.552 1.00 88.38 72 LYS A N 1
ATOM 625 C CA . LYS A 1 72 ? 17.130 10.700 2.598 1.00 88.38 72 LYS A CA 1
ATOM 626 C C . LYS A 1 72 ? 18.092 11.864 2.345 1.00 88.38 72 LYS A C 1
ATOM 628 O O . LYS A 1 72 ? 18.416 12.581 3.286 1.00 88.38 72 LYS A O 1
ATOM 633 N N . ASN A 1 73 ? 18.508 12.072 1.096 1.00 86.69 73 ASN A N 1
ATOM 634 C CA . ASN A 1 73 ? 19.400 13.178 0.736 1.00 86.69 73 ASN A CA 1
ATOM 635 C C . ASN A 1 73 ? 18.721 14.537 0.871 1.00 86.69 73 ASN A C 1
ATOM 637 O O . ASN A 1 73 ? 19.315 15.435 1.453 1.00 86.69 73 ASN A O 1
ATOM 641 N N . VAL A 1 74 ? 17.464 14.666 0.435 1.00 87.88 74 VAL A N 1
ATOM 642 C CA . VAL A 1 74 ? 16.694 15.901 0.637 1.00 87.88 74 VAL A CA 1
ATOM 643 C C . VAL A 1 74 ? 16.627 16.233 2.125 1.00 87.88 74 VAL A C 1
ATOM 645 O O . VAL A 1 74 ? 17.057 17.310 2.506 1.00 87.88 74 VAL A O 1
ATOM 648 N N . LYS A 1 75 ? 16.212 15.288 2.983 1.00 82.94 75 LYS A N 1
ATOM 649 C CA . LYS A 1 75 ? 16.166 15.493 4.445 1.00 82.94 75 LYS A CA 1
ATOM 650 C C . LYS A 1 75 ? 17.503 15.932 5.045 1.00 82.94 75 LYS A C 1
ATOM 652 O O . LYS A 1 75 ? 17.505 16.729 5.972 1.00 82.94 75 LYS A O 1
ATOM 657 N N . LYS A 1 76 ? 18.621 15.416 4.529 1.00 82.25 76 LYS A N 1
ATOM 658 C CA . LYS A 1 76 ? 19.964 15.805 4.976 1.00 82.25 76 LYS A CA 1
ATOM 659 C C . LYS A 1 76 ? 20.293 17.259 4.621 1.00 82.25 76 LYS A C 1
ATOM 661 O O . LYS A 1 76 ? 20.953 17.910 5.411 1.00 82.25 76 LYS A O 1
ATOM 666 N N . VAL A 1 77 ? 19.839 17.747 3.466 1.00 84.62 77 VAL A N 1
ATOM 667 C CA . VAL A 1 77 ? 20.045 19.141 3.036 1.00 84.62 77 VAL A CA 1
ATOM 668 C C . VAL A 1 77 ? 19.147 20.110 3.808 1.00 84.62 77 VAL A C 1
ATOM 670 O O . VAL A 1 77 ? 19.587 21.207 4.107 1.00 84.62 77 VAL A O 1
ATOM 673 N N . VAL A 1 78 ? 17.903 19.733 4.138 1.00 81.25 78 VAL A N 1
ATOM 674 C CA . VAL A 1 78 ? 16.979 20.650 4.846 1.00 81.25 78 VAL A CA 1
ATOM 675 C C . VAL A 1 78 ? 17.243 20.748 6.351 1.00 81.25 78 VAL A C 1
ATOM 677 O O . VAL A 1 78 ? 16.911 21.760 6.953 1.00 81.25 78 VAL A O 1
ATOM 680 N N . ASN A 1 79 ? 17.779 19.688 6.963 1.00 76.12 79 ASN A N 1
ATOM 681 C CA . ASN A 1 79 ? 18.019 19.613 8.411 1.00 76.12 79 ASN A CA 1
ATOM 682 C C . ASN A 1 79 ? 19.502 19.791 8.791 1.00 76.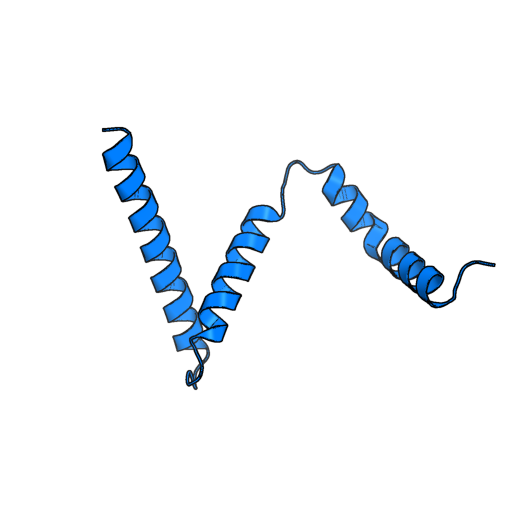12 79 ASN A C 1
ATOM 684 O O . ASN A 1 79 ? 19.853 19.560 9.949 1.00 76.12 79 ASN A O 1
ATOM 688 N N . GLY A 1 80 ? 20.361 20.067 7.809 1.00 59.62 80 GLY A N 1
ATOM 689 C CA . GLY A 1 80 ? 21.800 20.271 7.973 1.00 59.62 80 GLY A CA 1
ATOM 690 C C . GLY A 1 80 ? 22.181 21.733 7.846 1.00 59.62 80 GLY A C 1
ATOM 691 O O . GLY A 1 80 ? 21.405 22.485 7.219 1.00 59.62 80 GLY A O 1
#

Sequence (80 aa):
SLPEWFRKKFDIFKTYQNGIYQAFTTPYSNGITEAINNHIKVIKRIAYGYRRFSYFRLRILIIQHHSQWQKKNVKKVVNG

Foldseek 3Di:
DDDPVVVVVVVVCVVCVVVVVCCVVPPDDCVVVVVLVVLLVVLVVVPPPPPDVVVSVVVSVVVVVVVVVVVVVVVVVVVD

Radius of gyration: 20.07 Å; Cα contacts (8 Å, |Δi|>4): 8; chains: 1; bounding box: 60×32×40 Å

Solvent-accessible surface area (backbone atoms only — not comparable to full-atom values): 4821 Å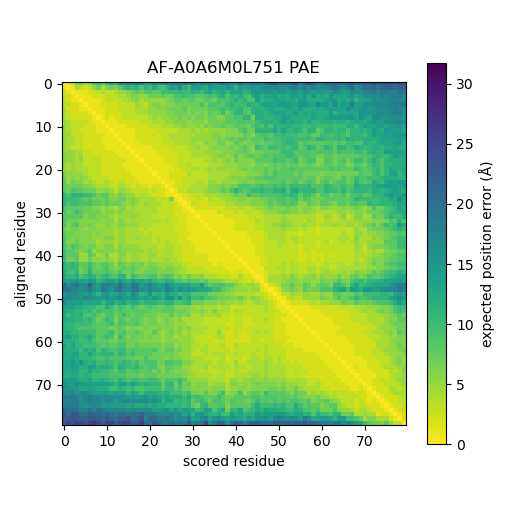² total; per-residue (Å²): 131,82,56,70,77,57,54,58,50,51,54,52,50,61,76,43,41,68,61,56,53,46,61,75,72,45,96,69,71,66,61,64,61,50,52,53,51,50,52,51,51,55,53,55,76,76,43,82,84,65,88,46,68,68,60,52,52,50,51,52,52,54,53,51,55,50,54,52,52,50,55,53,52,50,51,52,62,76,77,96